Protein AF-A0A6A8DCD0-F1 (afdb_monomer_lite)

Radius of gyration: 11.47 Å; chains: 1; bounding box: 31×25×32 Å

Structure (mmCIF, N/CA/C/O backbone):
data_AF-A0A6A8DCD0-F1
#
_entry.id   AF-A0A6A8DCD0-F1
#
loop_
_atom_site.group_PDB
_atom_site.id
_atom_site.type_symbol
_atom_site.label_atom_id
_atom_site.label_alt_id
_atom_site.label_comp_id
_atom_site.label_asym_id
_atom_site.label_entity_id
_atom_site.label_seq_id
_atom_site.pdbx_PDB_ins_code
_atom_site.Cartn_x
_atom_site.Cartn_y
_atom_site.Cartn_z
_atom_site.occupancy
_atom_site.B_iso_or_equiv
_atom_site.auth_seq_id
_atom_site.auth_comp_id
_atom_site.auth_asym_id
_atom_site.auth_atom_id
_atom_site.pdbx_PDB_model_num
ATOM 1 N N . MET A 1 1 ? -6.135 -17.284 -16.315 1.00 37.34 1 MET A N 1
ATOM 2 C CA . MET A 1 1 ? -5.280 -16.082 -16.422 1.00 37.34 1 MET A CA 1
ATOM 3 C C . MET A 1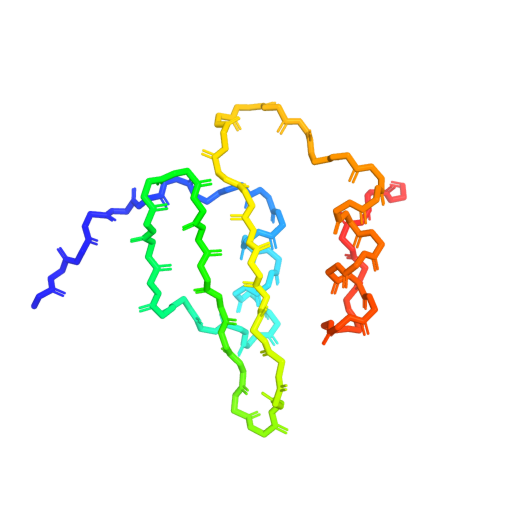 1 ? -4.356 -16.069 -15.214 1.00 37.34 1 MET A C 1
ATOM 5 O O . MET A 1 1 ? -4.688 -15.474 -14.201 1.00 37.34 1 MET A O 1
ATOM 9 N N . GLU A 1 2 ? -3.248 -16.803 -15.290 1.00 38.12 2 GLU A N 1
ATOM 10 C CA . GLU A 1 2 ? -2.252 -16.882 -14.216 1.00 38.12 2 GLU A CA 1
ATOM 11 C C . GLU A 1 2 ? -1.261 -15.725 -14.430 1.00 38.12 2 GLU A C 1
ATOM 13 O O . GLU A 1 2 ? -0.391 -15.779 -15.301 1.00 38.12 2 GLU A O 1
ATOM 18 N N . GLY A 1 3 ? -1.464 -14.603 -13.738 1.00 41.91 3 GLY A N 1
ATOM 19 C CA . GLY A 1 3 ? -0.512 -13.494 -13.774 1.00 41.91 3 GLY A CA 1
ATOM 20 C C . GLY A 1 3 ? 0.811 -13.947 -13.158 1.00 41.91 3 GLY A C 1
ATOM 21 O O . GLY A 1 3 ? 0.802 -14.516 -12.070 1.00 41.91 3 GLY A O 1
ATOM 22 N N . LYS A 1 4 ? 1.938 -13.711 -13.850 1.00 42.34 4 LYS A N 1
ATOM 23 C CA . LYS A 1 4 ? 3.297 -14.022 -13.363 1.00 42.34 4 LYS A CA 1
ATOM 24 C C . LYS A 1 4 ? 3.443 -13.662 -11.872 1.00 42.34 4 LYS A C 1
ATOM 26 O O . LYS A 1 4 ? 2.957 -12.594 -11.489 1.00 42.34 4 LYS A O 1
ATOM 31 N N . PRO A 1 5 ? 4.139 -14.471 -11.048 1.00 47.50 5 PRO A N 1
ATOM 32 C CA . PRO A 1 5 ? 4.361 -14.137 -9.649 1.00 47.50 5 PRO A CA 1
ATOM 33 C C . PRO A 1 5 ? 5.277 -12.915 -9.594 1.00 47.50 5 PRO A C 1
ATOM 35 O O . PRO A 1 5 ? 6.493 -13.010 -9.723 1.00 47.50 5 PRO A O 1
ATOM 38 N N . TYR A 1 6 ? 4.684 -11.733 -9.468 1.00 54.53 6 TYR A N 1
ATOM 39 C CA . TYR A 1 6 ? 5.412 -10.532 -9.102 1.00 54.53 6 TYR A CA 1
ATOM 40 C C . TYR A 1 6 ? 6.021 -10.817 -7.728 1.00 54.53 6 TYR A C 1
ATOM 42 O O . TYR A 1 6 ? 5.311 -11.174 -6.784 1.00 54.53 6 TYR A O 1
ATOM 50 N N . GLU A 1 7 ? 7.345 -10.731 -7.622 1.00 63.00 7 GLU A N 1
ATOM 51 C CA . GLU A 1 7 ? 8.002 -10.960 -6.346 1.00 63.00 7 GLU A CA 1
ATOM 52 C C . GLU A 1 7 ? 7.600 -9.833 -5.397 1.00 63.00 7 GLU A C 1
ATOM 54 O O . GLU A 1 7 ? 8.023 -8.682 -5.516 1.00 63.00 7 GLU A O 1
ATOM 59 N N . LEU A 1 8 ? 6.682 -10.151 -4.487 1.00 68.81 8 LEU A N 1
ATOM 60 C CA . LEU A 1 8 ? 6.170 -9.168 -3.558 1.00 68.81 8 LEU A CA 1
ATOM 61 C C . LEU A 1 8 ? 7.237 -8.758 -2.564 1.00 68.81 8 LEU A C 1
ATOM 63 O O . LEU A 1 8 ? 7.796 -9.595 -1.849 1.00 68.81 8 LEU A O 1
ATOM 67 N N . GLN A 1 9 ? 7.400 -7.444 -2.422 1.00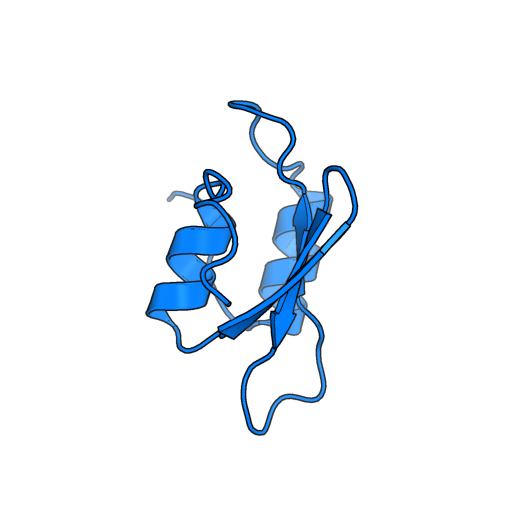 78.38 9 GLN A N 1
ATOM 68 C CA . GLN A 1 9 ? 8.066 -6.896 -1.257 1.00 78.38 9 GLN A CA 1
ATOM 69 C C . GLN A 1 9 ? 7.395 -7.391 0.028 1.00 78.38 9 GLN A C 1
ATOM 71 O O . GLN A 1 9 ? 6.201 -7.707 0.074 1.00 78.38 9 GLN A O 1
ATOM 76 N N . LYS A 1 10 ? 8.180 -7.432 1.104 1.00 83.12 10 LYS A N 1
ATOM 77 C CA . LYS A 1 10 ? 7.775 -7.943 2.417 1.00 83.12 10 LYS A CA 1
ATOM 78 C C . LYS A 1 10 ? 6.419 -7.399 2.889 1.00 83.12 10 LYS A C 1
ATOM 80 O O . LYS A 1 10 ? 5.590 -8.175 3.357 1.00 83.12 10 LYS A O 1
ATOM 85 N N . SER A 1 11 ? 6.163 -6.103 2.710 1.00 83.62 11 SER A N 1
ATOM 86 C CA . SER A 1 11 ? 4.891 -5.465 3.079 1.00 83.62 11 SER A CA 1
ATOM 87 C C . SER A 1 11 ? 3.694 -6.027 2.308 1.00 83.62 11 SER A C 1
ATOM 89 O O . SER A 1 11 ? 2.631 -6.216 2.892 1.00 83.62 11 SER A O 1
ATOM 91 N N . GLY A 1 12 ? 3.870 -6.374 1.029 1.00 85.88 12 GLY A N 1
ATOM 92 C CA . GLY A 1 12 ? 2.839 -7.038 0.229 1.00 85.88 12 GLY A CA 1
ATOM 93 C C . GLY A 1 12 ? 2.528 -8.447 0.738 1.00 85.88 12 GLY A C 1
ATOM 94 O O . GLY A 1 12 ? 1.362 -8.821 0.837 1.00 85.88 12 GLY A O 1
ATOM 95 N N . LYS A 1 13 ? 3.553 -9.204 1.158 1.00 86.62 13 LYS A N 1
ATOM 96 C CA . LYS A 1 13 ? 3.362 -10.527 1.783 1.00 86.62 13 LYS A CA 1
ATOM 97 C C . LYS A 1 13 ? 2.608 -10.421 3.115 1.00 86.62 13 LYS A C 1
ATOM 99 O O . LYS A 1 13 ? 1.737 -11.241 3.394 1.00 86.62 13 LYS A O 1
ATOM 104 N N . ILE A 1 14 ? 2.914 -9.410 3.934 1.00 87.69 14 ILE A N 1
ATOM 105 C CA . ILE A 1 14 ? 2.187 -9.148 5.189 1.00 87.69 14 ILE A CA 1
ATOM 106 C C . ILE A 1 14 ? 0.733 -8.772 4.891 1.00 87.69 14 ILE A C 1
ATOM 108 O O . ILE A 1 14 ? -0.169 -9.310 5.529 1.00 87.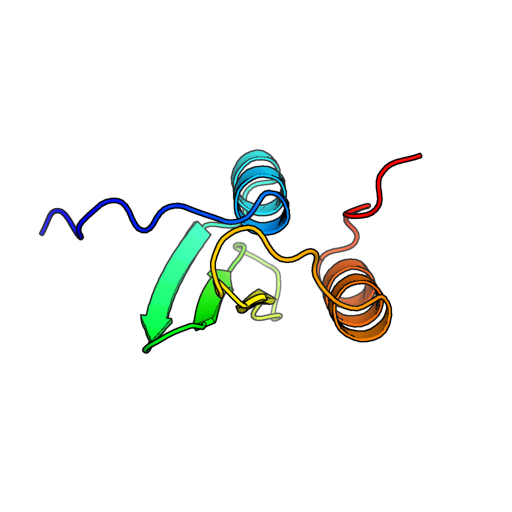69 14 ILE A O 1
ATOM 112 N N . ALA A 1 15 ? 0.489 -7.908 3.905 1.00 88.31 15 ALA A N 1
ATOM 113 C CA . ALA A 1 15 ? -0.860 -7.528 3.506 1.00 88.31 15 ALA A CA 1
ATOM 114 C C . ALA A 1 15 ? -1.689 -8.762 3.098 1.00 88.31 15 ALA A C 1
ATOM 116 O O . ALA A 1 15 ? -2.779 -8.964 3.636 1.00 88.31 15 ALA A O 1
ATOM 117 N N . GLN A 1 16 ? -1.149 -9.639 2.242 1.00 89.12 16 GLN A N 1
ATOM 118 C CA . GLN A 1 16 ? -1.829 -10.876 1.829 1.00 89.12 16 GLN A CA 1
ATOM 119 C C . GLN A 1 16 ? -2.201 -11.776 3.007 1.00 89.12 16 GLN A C 1
ATOM 121 O O . GLN A 1 16 ? -3.347 -12.209 3.108 1.00 89.12 16 GLN A O 1
ATOM 126 N N . LYS A 1 17 ? -1.277 -11.982 3.953 1.00 88.62 17 LYS A N 1
ATOM 127 C CA . LYS A 1 17 ? -1.550 -12.747 5.183 1.00 88.62 17 LYS A CA 1
ATOM 128 C C . LYS A 1 17 ? -2.682 -12.158 6.033 1.00 88.62 17 LYS A C 1
ATOM 130 O O . LYS A 1 17 ? -3.282 -12.880 6.817 1.00 88.62 17 LYS A O 1
ATOM 135 N N . ASN A 1 18 ? -2.985 -10.870 5.877 1.00 89.94 18 ASN A N 1
ATOM 136 C CA . ASN A 1 18 ? -4.035 -10.163 6.611 1.00 89.94 18 ASN A CA 1
ATOM 137 C C . ASN A 1 18 ? -5.326 -9.963 5.789 1.00 89.94 18 ASN A C 1
ATOM 139 O O . ASN A 1 18 ? -6.162 -9.111 6.124 1.00 89.94 18 ASN A O 1
ATOM 143 N N . GLY A 1 19 ? -5.498 -10.733 4.710 1.00 90.31 19 GLY A N 1
ATOM 144 C CA . GLY A 1 19 ? -6.704 -10.729 3.879 1.00 90.31 19 GLY A CA 1
ATOM 145 C C . GLY A 1 19 ? -6.759 -9.604 2.845 1.00 90.31 19 GLY A C 1
ATOM 146 O O . GLY A 1 19 ? -7.834 -9.306 2.330 1.00 90.31 19 GLY A O 1
ATOM 147 N N . TRP A 1 20 ? -5.628 -8.958 2.546 1.00 93.19 20 TRP A N 1
ATOM 148 C CA . TRP A 1 20 ? -5.532 -8.037 1.415 1.00 93.19 20 TRP A CA 1
ATOM 149 C C . TRP A 1 20 ? -5.256 -8.811 0.128 1.00 93.19 20 TRP A C 1
ATOM 151 O O . TRP A 1 20 ? -4.246 -9.495 -0.009 1.00 93.19 20 TRP A O 1
ATOM 161 N N . ILE A 1 21 ? -6.142 -8.673 -0.845 1.00 91.69 21 ILE A N 1
ATOM 162 C CA . ILE A 1 21 ? -6.081 -9.358 -2.130 1.00 91.69 21 ILE A CA 1
ATOM 163 C C . ILE A 1 21 ? -5.374 -8.448 -3.123 1.00 91.69 21 ILE A C 1
ATOM 165 O O . ILE A 1 21 ? -5.704 -7.268 -3.244 1.00 91.69 21 ILE A O 1
ATOM 169 N N . HIS A 1 22 ? -4.395 -8.994 -3.837 1.00 91.44 22 HIS A N 1
ATOM 170 C CA . HIS A 1 22 ? -3.751 -8.267 -4.919 1.00 91.44 22 HIS A CA 1
ATOM 171 C C . HIS A 1 22 ? -4.722 -8.110 -6.092 1.00 91.44 22 HIS A C 1
ATOM 173 O O . HIS A 1 22 ? -5.277 -9.097 -6.566 1.00 91.44 22 HIS A O 1
ATOM 179 N N . VAL A 1 23 ? -4.920 -6.875 -6.551 1.00 92.69 23 VAL A N 1
ATOM 180 C CA . VAL A 1 23 ? -5.882 -6.569 -7.620 1.00 92.69 23 VAL A CA 1
ATOM 181 C C . VAL A 1 23 ? -5.213 -6.169 -8.926 1.00 92.69 23 VAL A C 1
ATOM 183 O O . VAL A 1 23 ? -5.747 -6.453 -9.994 1.00 92.69 23 VAL A O 1
ATOM 186 N N . ARG A 1 24 ? -4.063 -5.492 -8.862 1.00 89.50 24 ARG A N 1
ATOM 187 C CA . ARG A 1 24 ? -3.374 -4.979 -10.046 1.00 89.50 24 ARG A CA 1
ATOM 188 C C . ARG A 1 24 ? -1.932 -4.623 -9.724 1.00 89.50 24 ARG A C 1
ATOM 190 O O . ARG A 1 24 ? -1.683 -3.908 -8.759 1.00 89.50 24 ARG A O 1
ATOM 197 N N . THR A 1 25 ? -1.025 -4.975 -10.628 1.00 89.44 25 THR A N 1
ATOM 198 C CA . THR A 1 25 ? 0.308 -4.368 -10.700 1.00 89.44 25 THR A CA 1
ATOM 199 C C . THR A 1 25 ? 0.373 -3.453 -11.913 1.00 89.44 25 THR A C 1
ATOM 201 O O . THR A 1 25 ? -0.078 -3.821 -12.997 1.00 89.44 25 THR A O 1
ATOM 204 N N . SER A 1 26 ? 0.934 -2.259 -11.744 1.00 88.19 26 SER A N 1
ATOM 205 C CA . SER A 1 26 ? 1.242 -1.346 -12.843 1.00 88.19 26 SER A CA 1
ATOM 206 C C . SER A 1 26 ? 2.667 -0.833 -12.675 1.00 88.19 26 SER A C 1
ATOM 208 O O . SER A 1 26 ? 2.950 -0.050 -11.767 1.00 88.19 26 SER A O 1
ATOM 210 N N . GLY A 1 27 ? 3.579 -1.308 -13.527 1.00 87.44 27 GLY A N 1
ATOM 211 C CA . GLY A 1 27 ? 5.008 -1.030 -13.389 1.00 87.44 27 GLY A CA 1
ATOM 212 C C . GLY A 1 27 ? 5.538 -1.490 -12.028 1.00 87.44 27 GLY A C 1
ATOM 213 O O . GLY A 1 27 ? 5.379 -2.649 -11.655 1.00 87.44 27 GLY A O 1
ATOM 214 N N . SER A 1 28 ? 6.134 -0.568 -11.272 1.00 86.69 28 SER A N 1
ATOM 215 C CA . SER A 1 28 ? 6.711 -0.819 -9.947 1.00 86.69 28 SER A CA 1
ATOM 216 C C . SER A 1 28 ? 5.732 -0.631 -8.779 1.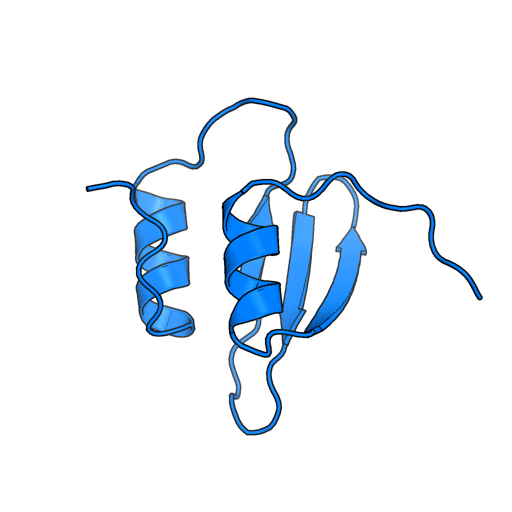00 86.69 28 SER A C 1
ATOM 218 O O . SER A 1 28 ? 6.175 -0.478 -7.645 1.00 86.69 28 SER A O 1
ATOM 220 N N . HIS A 1 29 ? 4.416 -0.635 -9.014 1.00 88.94 29 HIS A N 1
ATOM 221 C CA . HIS A 1 29 ? 3.410 -0.479 -7.958 1.00 88.94 29 HIS A CA 1
ATOM 222 C C . HIS A 1 29 ? 2.399 -1.625 -7.988 1.00 88.94 29 HIS A C 1
ATOM 224 O O . HIS A 1 29 ? 1.719 -1.832 -8.994 1.00 88.94 29 HIS A O 1
ATOM 230 N N . ALA A 1 30 ? 2.277 -2.342 -6.870 1.00 90.75 30 ALA A N 1
ATOM 231 C CA . ALA A 1 30 ? 1.268 -3.370 -6.645 1.00 90.75 30 ALA A CA 1
ATOM 232 C C . ALA A 1 30 ? 0.127 -2.807 -5.791 1.00 90.75 30 ALA A C 1
ATOM 234 O O . ALA A 1 30 ? 0.361 -2.178 -4.761 1.00 90.75 30 ALA A O 1
ATOM 235 N N . GLN A 1 31 ? -1.114 -3.031 -6.203 1.00 92.06 31 GLN A N 1
ATOM 236 C CA . GLN A 1 31 ? -2.310 -2.554 -5.519 1.00 92.06 31 GLN A CA 1
ATOM 237 C C . GLN A 1 31 ? -3.047 -3.713 -4.863 1.00 92.06 31 GLN A C 1
ATOM 239 O O . GLN A 1 31 ? -3.273 -4.756 -5.479 1.00 92.06 31 GLN A O 1
ATOM 244 N N . PHE A 1 32 ? -3.480 -3.497 -3.625 1.00 92.50 32 PHE A N 1
ATOM 245 C CA . PHE A 1 32 ? -4.233 -4.463 -2.846 1.00 92.50 32 PHE A CA 1
ATOM 246 C C . PHE A 1 32 ? -5.543 -3.869 -2.338 1.00 92.50 32 PHE A C 1
ATOM 248 O O . PHE A 1 32 ? -5.608 -2.695 -1.968 1.00 92.50 32 PHE A O 1
ATOM 255 N N . LYS A 1 33 ? -6.575 -4.709 -2.271 1.00 93.56 33 LYS A N 1
ATOM 256 C CA . LYS A 1 33 ? -7.881 -4.384 -1.694 1.00 93.56 33 LYS A CA 1
ATOM 257 C C . LYS A 1 33 ? -8.290 -5.435 -0.676 1.00 93.56 33 LYS A C 1
ATOM 259 O O . LYS A 1 33 ? -7.950 -6.604 -0.820 1.00 93.56 33 LYS A O 1
ATOM 264 N N . LYS A 1 34 ? -9.065 -5.029 0.321 1.00 92.81 34 LYS A N 1
ATOM 265 C CA . LYS A 1 34 ? -9.692 -5.935 1.283 1.00 92.81 34 LYS A CA 1
ATOM 266 C C . LYS A 1 34 ? -11.195 -5.695 1.280 1.00 92.81 34 LYS A C 1
ATOM 268 O O . LYS A 1 34 ? -11.640 -4.550 1.257 1.00 92.81 34 LYS A O 1
ATOM 273 N N . VAL A 1 35 ? -11.971 -6.776 1.266 1.00 91.94 35 VAL A N 1
ATOM 274 C CA . VAL A 1 35 ? -13.438 -6.697 1.296 1.00 91.94 35 VAL A CA 1
ATOM 275 C C . VAL A 1 35 ? -13.874 -5.937 2.550 1.00 91.94 35 VAL A C 1
ATOM 277 O O . VAL A 1 35 ? -13.341 -6.167 3.633 1.00 91.94 35 VAL A O 1
ATOM 280 N N . GLY A 1 36 ? -14.807 -4.998 2.386 1.00 89.88 36 GLY A N 1
ATOM 281 C CA . GLY A 1 36 ? -15.297 -4.148 3.474 1.00 89.88 36 GLY A CA 1
ATOM 282 C C . GLY A 1 36 ? -14.390 -2.968 3.842 1.00 89.88 36 GLY A C 1
ATOM 283 O O . GLY A 1 36 ? -14.772 -2.173 4.693 1.00 89.88 36 GLY A O 1
ATOM 284 N N . ILE A 1 37 ? -13.224 -2.804 3.201 1.00 89.25 37 ILE A N 1
ATOM 285 C CA . ILE A 1 37 ? -12.338 -1.652 3.416 1.00 89.25 37 ILE A CA 1
ATOM 286 C C . ILE A 1 37 ? -12.268 -0.813 2.138 1.00 89.25 37 ILE A C 1
ATOM 288 O O . ILE A 1 37 ? -11.740 -1.255 1.117 1.00 89.25 37 ILE A O 1
ATOM 292 N N . ASN A 1 38 ? -12.743 0.434 2.204 1.00 89.00 38 ASN A N 1
ATOM 293 C CA . ASN A 1 38 ? -12.681 1.392 1.092 1.00 89.00 38 ASN A CA 1
ATOM 294 C C . ASN A 1 38 ? -11.306 2.089 0.994 1.00 89.00 38 ASN A C 1
ATOM 296 O O . ASN A 1 38 ? -11.205 3.307 0.875 1.00 89.00 38 ASN A O 1
ATOM 300 N N . PHE A 1 39 ? -10.230 1.310 1.102 1.00 90.38 39 PHE A N 1
ATOM 301 C CA . PHE A 1 39 ? -8.851 1.769 0.961 1.00 90.38 39 PHE A CA 1
ATOM 302 C C . PHE A 1 39 ? -8.115 0.854 -0.014 1.00 90.38 39 PHE A C 1
ATOM 304 O O . PHE A 1 39 ? -8.252 -0.369 0.037 1.00 90.38 39 PHE A O 1
ATOM 311 N N . VAL A 1 40 ? -7.318 1.450 -0.901 1.00 92.50 40 VAL A N 1
ATOM 312 C CA . VAL A 1 40 ? -6.448 0.719 -1.827 1.00 92.50 40 VAL A CA 1
ATOM 313 C C . VAL A 1 40 ? -5.015 0.850 -1.342 1.00 92.50 40 VAL A C 1
ATOM 315 O O . VAL A 1 40 ? -4.398 1.910 -1.454 1.00 92.50 40 VAL A O 1
ATOM 318 N N . ALA A 1 41 ? -4.467 -0.243 -0.822 1.00 91.31 41 ALA A N 1
ATOM 319 C CA . ALA A 1 41 ? -3.082 -0.284 -0.387 1.00 91.31 41 ALA A CA 1
ATOM 320 C C . ALA A 1 41 ? -2.173 -0.400 -1.613 1.00 91.31 41 ALA A C 1
ATOM 322 O O . ALA A 1 41 ? -2.143 -1.433 -2.278 1.00 91.31 41 ALA A O 1
ATOM 323 N N . THR A 1 42 ? -1.440 0.668 -1.924 1.00 92.06 42 THR A N 1
ATOM 324 C CA . THR A 1 42 ? -0.475 0.685 -3.031 1.00 92.06 42 THR A CA 1
ATOM 325 C C . THR A 1 42 ? 0.930 0.478 -2.476 1.00 92.06 42 THR A C 1
ATOM 327 O O . THR A 1 42 ? 1.462 1.336 -1.777 1.00 92.06 42 THR A O 1
ATOM 330 N N . VAL A 1 43 ? 1.522 -0.675 -2.770 1.00 89.00 43 VAL A N 1
ATOM 331 C CA . VAL A 1 43 ? 2.848 -1.087 -2.309 1.00 89.00 43 VAL A CA 1
ATOM 332 C C . VAL A 1 43 ? 3.846 -0.940 -3.462 1.00 89.00 43 VAL A C 1
ATOM 334 O O . VAL A 1 43 ? 3.692 -1.616 -4.484 1.00 89.00 43 VAL A O 1
ATOM 337 N N . PRO A 1 44 ? 4.876 -0.089 -3.326 1.00 88.12 44 PRO A N 1
ATOM 338 C CA . PRO A 1 44 ? 5.985 -0.055 -4.270 1.00 88.12 44 PRO A CA 1
ATOM 339 C C . PRO A 1 44 ? 6.740 -1.392 -4.275 1.00 88.12 44 PRO A C 1
ATOM 341 O O . PRO A 1 44 ? 7.014 -1.968 -3.224 1.00 88.12 44 PRO A O 1
ATOM 344 N N . ILE A 1 45 ? 7.083 -1.885 -5.461 1.00 84.69 45 ILE A N 1
ATOM 345 C CA . ILE A 1 45 ? 7.783 -3.154 -5.699 1.00 84.69 45 ILE A CA 1
ATOM 346 C C . ILE A 1 45 ? 9.126 -2.928 -6.413 1.00 84.69 45 ILE A C 1
ATOM 348 O O . ILE A 1 45 ? 9.461 -3.604 -7.382 1.00 84.69 45 ILE A O 1
ATOM 352 N N . HIS A 1 46 ? 9.914 -1.951 -5.954 1.00 75.12 46 HIS A N 1
ATOM 353 C CA . HIS A 1 46 ? 11.240 -1.665 -6.514 1.00 75.12 46 HIS A CA 1
ATOM 354 C C . HIS A 1 46 ? 12.346 -2.526 -5.855 1.00 75.12 46 HIS A C 1
ATOM 356 O O . HIS A 1 46 ? 13.114 -2.066 -5.011 1.00 75.12 46 HIS A O 1
ATOM 362 N N . GLY A 1 47 ? 12.443 -3.804 -6.230 1.00 66.38 47 GLY A N 1
ATOM 363 C CA . GLY A 1 47 ? 13.535 -4.699 -5.801 1.00 66.38 47 GLY A CA 1
ATOM 364 C C . GLY A 1 47 ? 13.707 -4.828 -4.274 1.00 66.38 47 GLY A C 1
ATOM 365 O O . GLY A 1 47 ? 12.754 -4.638 -3.519 1.00 66.38 47 GLY A O 1
ATOM 366 N N . ASN A 1 48 ? 14.936 -5.117 -3.824 1.00 63.66 48 ASN A N 1
ATOM 367 C CA . ASN A 1 48 ? 15.307 -5.355 -2.414 1.00 63.66 48 ASN A CA 1
ATOM 368 C C . ASN A 1 48 ? 15.472 -4.086 -1.553 1.00 63.66 48 ASN A C 1
ATOM 370 O O . ASN A 1 48 ? 16.066 -4.145 -0.479 1.00 63.66 48 ASN A O 1
ATOM 374 N N . LYS A 1 49 ? 14.988 -2.925 -2.008 1.00 70.44 49 LYS A N 1
ATOM 375 C CA . LYS A 1 49 ? 15.057 -1.697 -1.203 1.00 70.44 49 LYS A CA 1
ATOM 376 C C . LYS A 1 49 ? 13.873 -1.621 -0.250 1.00 70.44 49 LYS A C 1
ATOM 378 O O . LYS A 1 49 ? 12.728 -1.761 -0.684 1.00 70.44 49 LYS A O 1
ATOM 383 N N . ASP A 1 50 ? 14.165 -1.332 1.014 1.00 77.62 50 ASP A N 1
ATOM 384 C CA . ASP A 1 50 ? 13.151 -1.048 2.022 1.00 77.62 50 ASP A CA 1
ATOM 385 C C . ASP A 1 50 ? 12.270 0.142 1.618 1.00 77.62 50 ASP A C 1
ATOM 387 O O . ASP A 1 50 ? 12.713 1.102 0.979 1.00 77.62 50 ASP A O 1
ATOM 391 N N . LEU A 1 51 ? 10.998 0.074 2.011 1.00 83.38 51 LEU A N 1
ATOM 392 C CA . LEU A 1 51 ? 10.060 1.176 1.838 1.00 83.38 51 LEU A CA 1
ATOM 393 C C . LEU A 1 51 ? 10.425 2.320 2.784 1.00 83.38 51 LEU A C 1
ATOM 395 O O . LEU A 1 51 ? 10.759 2.100 3.950 1.00 83.38 51 LEU A O 1
ATOM 399 N N . SER A 1 52 ? 10.293 3.556 2.303 1.00 85.56 52 SER A N 1
ATOM 400 C CA . SER A 1 52 ? 10.493 4.725 3.156 1.00 85.56 52 SER A CA 1
ATOM 401 C C . SER A 1 52 ? 9.498 4.730 4.322 1.00 85.56 52 SER A C 1
ATOM 403 O O . SER A 1 52 ? 8.367 4.243 4.218 1.00 85.56 52 SER A O 1
ATOM 405 N N . ILE A 1 53 ? 9.894 5.343 5.441 1.00 87.00 53 ILE A N 1
ATOM 406 C CA . ILE A 1 53 ? 9.044 5.438 6.635 1.00 87.00 53 ILE A CA 1
ATOM 407 C C . ILE A 1 53 ? 7.699 6.125 6.351 1.00 87.00 53 ILE A C 1
ATOM 409 O O . ILE A 1 53 ? 6.698 5.795 6.984 1.00 87.00 53 ILE A O 1
ATOM 413 N N . GLY A 1 54 ? 7.655 7.051 5.386 1.00 87.94 54 GLY A N 1
ATOM 414 C CA . GLY A 1 54 ? 6.426 7.712 4.946 1.00 87.94 54 GLY A CA 1
ATOM 415 C C . GLY A 1 54 ? 5.464 6.753 4.245 1.00 87.94 54 GLY A C 1
ATOM 416 O O . GLY A 1 54 ? 4.281 6.726 4.576 1.00 87.94 54 GLY A O 1
ATOM 417 N N . VAL A 1 55 ? 5.975 5.907 3.343 1.00 87.94 55 VAL A N 1
ATOM 418 C CA . VAL A 1 55 ? 5.171 4.879 2.662 1.00 87.94 55 VAL A CA 1
ATOM 419 C C . VAL A 1 55 ? 4.639 3.867 3.671 1.00 87.94 55 VAL A C 1
ATOM 421 O O . VAL A 1 55 ? 3.449 3.555 3.652 1.00 87.94 55 VAL A O 1
ATOM 424 N N . LEU A 1 56 ? 5.492 3.405 4.591 1.00 88.69 56 LEU A N 1
ATOM 425 C CA . LEU A 1 56 ? 5.073 2.508 5.666 1.00 88.69 56 LEU A CA 1
ATOM 426 C C . LEU A 1 56 ? 3.964 3.149 6.506 1.00 88.69 56 LEU A C 1
ATOM 428 O O . LEU A 1 56 ? 2.895 2.567 6.607 1.00 88.69 56 LEU A O 1
ATOM 432 N N . LYS A 1 57 ? 4.148 4.374 7.014 1.00 89.94 57 LYS A N 1
ATOM 433 C CA . LYS A 1 57 ? 3.122 5.096 7.792 1.00 89.94 57 LYS A CA 1
ATOM 434 C C . LYS A 1 57 ? 1.782 5.209 7.063 1.00 89.94 57 LYS A C 1
ATOM 436 O O . LYS A 1 57 ? 0.745 4.958 7.671 1.00 89.94 57 LYS A O 1
ATOM 441 N N . SER A 1 58 ? 1.792 5.579 5.784 1.00 89.00 58 SER A N 1
ATOM 442 C CA . SER A 1 58 ? 0.563 5.710 4.994 1.00 89.00 58 SER A CA 1
ATOM 443 C C . SER A 1 58 ? -0.147 4.370 4.816 1.00 89.00 58 SER A C 1
ATOM 445 O O . SER A 1 58 ? -1.367 4.294 4.965 1.00 89.00 58 SER A O 1
ATOM 447 N N . LEU A 1 59 ? 0.611 3.301 4.555 1.00 89.38 59 LEU A N 1
ATOM 448 C CA . LEU A 1 59 ? 0.064 1.950 4.464 1.00 89.38 59 LEU A CA 1
ATOM 449 C C . LEU A 1 59 ? -0.474 1.468 5.813 1.00 89.38 59 LEU A C 1
ATOM 451 O O . LEU A 1 59 ? -1.586 0.960 5.868 1.00 89.38 59 LEU A O 1
ATOM 455 N N . GLU A 1 60 ? 0.256 1.654 6.909 1.00 91.06 60 GLU A N 1
ATOM 456 C CA . GLU A 1 60 ? -0.185 1.271 8.256 1.00 91.06 60 GLU A CA 1
ATOM 457 C C . GLU A 1 60 ? -1.458 2.032 8.661 1.00 91.06 60 GLU A C 1
ATOM 459 O O . GLU A 1 60 ? -2.386 1.431 9.192 1.00 91.06 60 GLU A O 1
ATOM 464 N N . LYS A 1 61 ? -1.567 3.325 8.325 1.00 89.25 61 LYS A N 1
ATOM 465 C CA . LYS A 1 61 ? -2.777 4.124 8.579 1.00 89.25 61 LYS A CA 1
ATOM 466 C C . LYS A 1 61 ? -3.996 3.598 7.816 1.00 89.25 61 LYS A C 1
ATOM 468 O O . LYS A 1 61 ? -5.080 3.542 8.383 1.00 89.25 61 LYS A O 1
ATOM 473 N N . GLY A 1 62 ? -3.830 3.237 6.542 1.00 85.62 62 GLY A N 1
ATOM 474 C CA . GLY A 1 62 ? -4.939 2.770 5.701 1.00 85.62 62 GLY A CA 1
ATOM 475 C C . GLY A 1 62 ? -5.281 1.287 5.866 1.00 85.62 62 GLY A C 1
ATOM 476 O O . GLY A 1 62 ? -6.403 0.879 5.578 1.00 85.62 62 GLY A O 1
ATOM 477 N N . THR A 1 63 ? -4.326 0.475 6.325 1.00 87.81 63 THR A N 1
ATOM 478 C CA . THR A 1 63 ? -4.504 -0.977 6.488 1.00 87.81 63 THR A CA 1
ATOM 479 C C . THR A 1 63 ? -4.679 -1.424 7.936 1.00 87.81 63 THR A C 1
ATOM 481 O O . THR A 1 63 ? -5.064 -2.569 8.165 1.00 87.81 63 THR A O 1
ATOM 484 N N . SER A 1 64 ? -4.375 -0.548 8.900 1.00 87.38 64 SER A N 1
ATOM 485 C CA . SER A 1 64 ? -4.278 -0.855 10.334 1.00 87.38 64 SER A CA 1
ATOM 486 C C . SER A 1 64 ? -3.308 -2.001 10.659 1.00 87.38 64 SER A C 1
ATOM 488 O O . SER A 1 64 ? -3.413 -2.630 11.709 1.00 87.38 64 SER A O 1
ATOM 490 N N . LEU A 1 65 ? -2.354 -2.285 9.767 1.00 87.25 65 LEU A N 1
ATOM 491 C CA . LEU A 1 65 ? -1.308 -3.288 9.969 1.00 87.25 65 LEU A CA 1
ATOM 492 C C . LEU A 1 65 ? -0.041 -2.641 10.519 1.00 87.25 65 LEU A C 1
ATOM 494 O O . LEU A 1 65 ? 0.217 -1.474 10.256 1.00 87.25 65 LEU A O 1
ATOM 498 N N . SER A 1 66 ? 0.781 -3.418 11.225 1.00 87.12 66 SER A N 1
ATOM 499 C CA . SER A 1 66 ? 2.171 -3.049 11.511 1.00 87.12 66 SER A CA 1
ATOM 500 C C . SER A 1 66 ? 3.059 -3.638 10.421 1.00 87.12 66 SER A C 1
ATOM 502 O O . SER A 1 66 ? 3.204 -4.856 10.322 1.00 87.12 66 SER A O 1
ATOM 504 N N . LEU A 1 67 ? 3.644 -2.779 9.591 1.00 84.19 67 LEU A N 1
ATOM 505 C CA . LEU A 1 67 ? 4.512 -3.177 8.478 1.00 84.19 67 LEU A CA 1
ATOM 506 C C . LEU 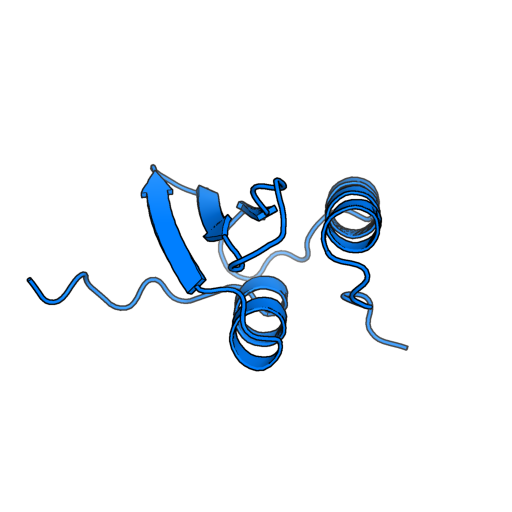A 1 67 ? 5.996 -2.982 8.809 1.00 84.19 67 LEU A C 1
ATOM 508 O O . LEU A 1 67 ? 6.867 -3.522 8.124 1.00 84.19 67 LEU A O 1
ATOM 512 N N . ARG A 1 68 ? 6.291 -2.245 9.883 1.00 81.12 68 ARG A N 1
ATOM 513 C CA . ARG A 1 68 ? 7.645 -2.082 10.422 1.00 81.12 68 ARG A CA 1
ATOM 514 C C . ARG A 1 68 ? 8.101 -3.338 11.165 1.00 81.12 68 ARG A C 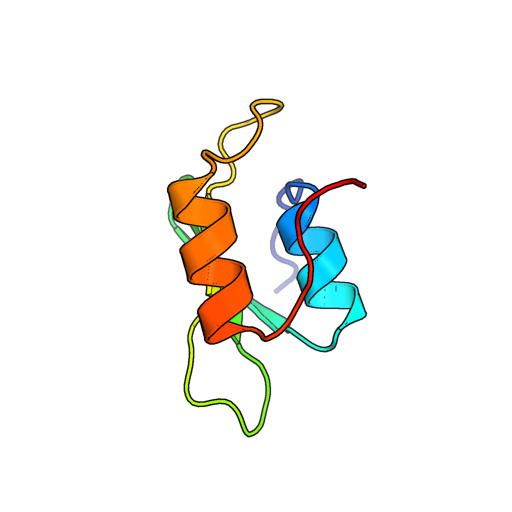1
ATOM 516 O O . ARG A 1 68 ? 7.314 -3.999 11.841 1.00 81.12 68 ARG A O 1
ATOM 523 N N . LYS A 1 69 ? 9.394 -3.652 11.057 1.00 64.50 69 LYS A N 1
ATOM 524 C CA . LYS A 1 69 ? 10.054 -4.613 11.951 1.00 64.50 69 LYS A CA 1
ATOM 525 C C . LYS A 1 69 ? 10.224 -3.923 13.313 1.00 64.50 69 LYS A C 1
ATOM 527 O O . LYS A 1 69 ? 10.703 -2.791 13.338 1.00 64.50 69 LYS A O 1
ATOM 532 N N . ARG A 1 70 ? 9.782 -4.570 14.393 1.00 52.38 70 ARG A N 1
ATOM 533 C CA . ARG A 1 70 ? 10.318 -4.294 15.732 1.00 52.38 70 ARG A CA 1
ATOM 534 C C . ARG A 1 70 ? 11.663 -4.992 15.874 1.00 52.38 70 ARG A C 1
ATOM 536 O O . ARG A 1 70 ? 11.853 -6.007 15.158 1.00 52.38 70 ARG A O 1
#

Foldseek 3Di:
DDDPPLPDDQLVVVCVVVQWDFDDDDVQWTWTDHPPAPDILIDGNPPPDDDDPVSQVVNCVRRVDRSDDD

Secondary structure (DSSP, 8-state):
---------HHHHHHHHTTPEEEEEETTEEEEEETTEEEEEEEE--TTPPPPHHHHHHHHHHH----S--

Sequence (70 aa):
MEGKPYELQKSGKIAQKNGWIHVRTSGSHAQFKKVGINFVATVPIHGNKDLSIGVLKSLEKGTSLSLRKR

pLDDT: mean 81.91, std 14.35, range [37.34, 93.56]

InterPro domains:
  IPR012933 HicA mRNA interferase family [PF07927] (13-61)
  IPR038570 HicA superfamily [G3DSA:3.30.920.30] (7-65)

Organism: NCBI:txid930132